Protein AF-A0AAE4WIE5-F1 (afdb_monomer_lite)

Structure (mmCIF, N/CA/C/O backbone):
data_AF-A0AAE4WIE5-F1
#
_entry.id   AF-A0AAE4WIE5-F1
#
loop_
_atom_site.group_PDB
_atom_site.id
_atom_site.type_symbol
_atom_site.label_atom_id
_atom_site.label_alt_id
_atom_site.label_comp_id
_atom_site.label_asym_id
_atom_site.label_entity_id
_atom_site.label_seq_id
_atom_site.pdbx_PDB_ins_code
_atom_site.Cartn_x
_atom_site.Cartn_y
_atom_site.Cartn_z
_atom_site.occupancy
_atom_site.B_iso_or_equiv
_atom_site.auth_seq_id
_atom_site.auth_comp_id
_atom_site.auth_asym_id
_atom_site.auth_atom_id
_atom_site.pdbx_PDB_model_num
ATOM 1 N N . MET A 1 1 ? 14.371 -10.642 28.370 1.00 37.38 1 MET A N 1
ATOM 2 C CA . MET A 1 1 ? 14.452 -9.194 28.076 1.00 37.38 1 MET A CA 1
ATOM 3 C C . MET A 1 1 ? 13.227 -8.800 27.262 1.00 37.38 1 MET A C 1
ATOM 5 O O . MET A 1 1 ? 13.178 -9.132 26.086 1.00 37.38 1 MET A O 1
ATOM 9 N N . ASN A 1 2 ? 12.231 -8.144 27.866 1.00 43.38 2 ASN A N 1
ATOM 10 C CA . ASN A 1 2 ? 11.133 -7.542 27.103 1.00 43.38 2 ASN A CA 1
ATOM 11 C C . ASN A 1 2 ? 11.648 -6.234 26.504 1.00 43.38 2 ASN A C 1
ATOM 13 O O . ASN A 1 2 ? 11.723 -5.220 27.193 1.00 43.38 2 ASN A O 1
ATOM 17 N N . LYS A 1 3 ? 12.076 -6.279 25.241 1.00 53.81 3 LYS A N 1
ATOM 18 C CA . LYS A 1 3 ? 12.422 -5.073 24.489 1.00 53.81 3 LYS A CA 1
ATOM 19 C C . LYS A 1 3 ? 11.105 -4.333 24.246 1.00 53.81 3 LYS A C 1
ATOM 21 O O . LYS A 1 3 ? 10.277 -4.803 23.473 1.00 53.81 3 LYS A O 1
ATOM 26 N N . VAL A 1 4 ? 10.870 -3.247 24.981 1.00 63.38 4 VAL A N 1
ATOM 27 C CA . VAL A 1 4 ? 9.733 -2.358 24.718 1.00 63.38 4 VAL A CA 1
ATOM 28 C C . VAL A 1 4 ? 9.937 -1.820 23.305 1.00 63.38 4 VAL A C 1
ATOM 30 O O . VAL A 1 4 ? 10.950 -1.182 23.027 1.00 63.38 4 VAL A O 1
ATOM 33 N N . LEU A 1 5 ? 9.037 -2.181 22.392 1.00 64.38 5 LEU A N 1
ATOM 34 C CA . LEU A 1 5 ? 9.069 -1.703 21.017 1.00 64.38 5 LEU A CA 1
ATOM 35 C C . LEU A 1 5 ? 8.650 -0.231 21.028 1.00 64.38 5 LEU A C 1
ATOM 37 O O . LEU A 1 5 ? 7.506 0.083 21.353 1.00 64.38 5 LEU A O 1
ATOM 41 N N . ASN A 1 6 ? 9.574 0.664 20.699 1.00 72.44 6 ASN A N 1
ATOM 42 C CA . ASN A 1 6 ? 9.256 2.071 20.499 1.00 72.44 6 ASN A CA 1
ATOM 43 C C . ASN A 1 6 ? 8.552 2.227 19.148 1.00 72.44 6 ASN A C 1
ATOM 45 O O . ASN A 1 6 ? 9.110 1.863 18.115 1.00 72.44 6 ASN A O 1
ATOM 49 N N . GLU A 1 7 ? 7.340 2.781 19.145 1.00 67.50 7 GLU A N 1
ATOM 50 C CA . GLU A 1 7 ? 6.558 2.972 17.914 1.00 67.50 7 GLU A CA 1
ATOM 51 C C . GLU A 1 7 ? 7.288 3.804 16.838 1.00 67.50 7 GLU A C 1
ATOM 53 O O . GLU A 1 7 ? 7.234 3.400 15.677 1.00 67.50 7 GLU A O 1
ATOM 58 N N . PRO A 1 8 ? 8.024 4.894 17.163 1.00 63.50 8 PRO A N 1
ATOM 59 C CA . PRO A 1 8 ? 8.781 5.650 16.157 1.00 63.50 8 PRO A CA 1
ATOM 60 C C . PRO A 1 8 ? 9.865 4.829 15.448 1.00 63.50 8 PRO A C 1
ATOM 62 O O . PRO A 1 8 ? 10.185 5.100 14.293 1.00 63.50 8 PRO A O 1
ATOM 65 N N . ASP A 1 9 ? 10.392 3.801 16.116 1.00 70.62 9 ASP A N 1
ATOM 66 C CA . ASP A 1 9 ? 11.444 2.930 15.584 1.00 70.62 9 ASP A CA 1
ATOM 67 C C . ASP A 1 9 ? 10.866 1.789 14.724 1.00 70.62 9 ASP A C 1
ATOM 69 O O . ASP A 1 9 ? 11.609 1.016 14.114 1.00 70.62 9 ASP A O 1
ATOM 73 N N . PHE A 1 10 ? 9.534 1.672 14.653 1.00 76.00 10 PHE A N 1
ATOM 74 C CA . PHE A 1 10 ? 8.834 0.675 13.853 1.00 76.00 10 PHE A CA 1
ATOM 75 C C . PHE A 1 10 ? 7.689 1.327 13.054 1.00 76.00 10 PHE A C 1
ATOM 77 O O . PHE A 1 10 ? 6.528 1.290 13.475 1.00 76.00 10 PHE A O 1
ATOM 84 N N . PRO A 1 11 ? 7.993 1.879 11.859 1.00 70.69 11 PRO A N 1
ATOM 85 C CA . PRO A 1 11 ? 7.050 2.649 11.044 1.00 70.69 11 PRO A CA 1
ATOM 86 C C . PRO A 1 11 ? 5.668 2.013 10.799 1.00 70.69 11 PRO A C 1
ATOM 88 O O . PRO A 1 11 ? 4.681 2.747 10.774 1.00 70.69 11 PRO A O 1
ATOM 91 N N . PRO A 1 12 ? 5.530 0.680 10.632 1.00 72.88 12 PRO A N 1
ATOM 92 C CA . PRO A 1 12 ? 4.207 0.075 10.492 1.00 72.88 12 PRO A CA 1
ATOM 93 C C . PRO A 1 12 ? 3.324 0.306 11.728 1.00 72.88 12 PRO A C 1
ATOM 95 O O . PRO A 1 12 ? 2.137 0.592 11.591 1.00 72.88 12 PRO A O 1
ATOM 98 N N . LEU A 1 13 ? 3.893 0.230 12.937 1.00 80.06 13 LEU A N 1
ATOM 99 C CA . LEU A 1 13 ? 3.146 0.447 14.177 1.00 80.06 13 LEU A CA 1
ATOM 100 C C . LEU A 1 13 ? 2.828 1.923 14.397 1.00 80.06 13 LEU A C 1
ATOM 102 O O . LEU A 1 13 ? 1.722 2.215 14.839 1.00 80.06 13 LEU A O 1
ATOM 106 N N . SER A 1 14 ? 3.725 2.848 14.041 1.00 81.50 14 SER A N 1
ATOM 107 C CA . SER A 1 14 ? 3.416 4.281 14.129 1.00 81.50 14 SER A CA 1
ATOM 108 C C . SER A 1 14 ? 2.275 4.675 13.186 1.00 81.50 14 SER A C 1
ATOM 110 O O . SER A 1 14 ? 1.378 5.411 13.587 1.00 81.50 14 SER A O 1
ATOM 112 N N . VAL A 1 15 ? 2.253 4.146 11.956 1.00 82.00 15 VAL A N 1
ATOM 113 C CA . VAL A 1 15 ? 1.158 4.407 11.004 1.00 82.00 15 VAL A CA 1
ATOM 114 C C . VAL A 1 15 ? -0.153 3.792 11.488 1.00 82.00 15 VAL A C 1
ATOM 116 O O . VAL A 1 15 ? -1.183 4.458 11.446 1.00 82.00 15 VAL A O 1
ATOM 119 N N . LEU A 1 16 ? -0.127 2.556 11.998 1.00 85.31 16 LEU A N 1
ATOM 120 C CA . LEU A 1 16 ? -1.310 1.940 12.605 1.00 85.31 16 LEU A CA 1
ATOM 121 C C . LEU A 1 16 ? -1.820 2.757 13.793 1.00 85.31 16 LEU A C 1
ATOM 123 O O . LEU A 1 16 ? -3.022 2.975 13.918 1.00 85.31 16 LEU A O 1
ATOM 127 N N . HIS A 1 17 ? -0.923 3.238 14.649 1.00 88.00 17 HIS A N 1
ATOM 128 C CA . HIS A 1 17 ? -1.282 4.079 15.780 1.00 88.00 17 HIS A CA 1
ATOM 129 C C . HIS A 1 17 ? -2.015 5.344 15.319 1.00 88.00 17 HIS A C 1
ATOM 131 O O . HIS A 1 17 ? -3.096 5.648 15.827 1.00 88.00 17 HIS A O 1
ATOM 137 N N . TRP A 1 18 ? -1.464 6.047 14.328 1.00 86.75 18 TRP A N 1
ATOM 138 C CA . TRP A 1 18 ? -2.082 7.244 13.758 1.00 86.75 18 TRP A CA 1
ATOM 139 C C . TRP A 1 18 ? -3.438 6.941 13.125 1.00 86.75 18 TRP A C 1
ATOM 141 O O . TRP A 1 18 ? -4.406 7.634 13.428 1.00 86.75 18 TRP A O 1
ATOM 151 N N . ALA A 1 19 ? -3.545 5.860 12.348 1.00 88.25 19 ALA A N 1
ATOM 152 C CA . ALA A 1 19 ? -4.809 5.426 11.760 1.00 88.25 19 ALA A CA 1
ATOM 153 C C . ALA A 1 19 ? -5.877 5.188 12.838 1.00 88.25 19 ALA A C 1
ATOM 155 O O . ALA A 1 19 ? -7.000 5.680 12.746 1.00 88.25 19 ALA A O 1
ATOM 156 N N . LEU A 1 20 ? -5.525 4.476 13.912 1.00 91.25 20 LEU A N 1
ATOM 157 C CA . LEU A 1 20 ? -6.445 4.190 15.013 1.00 91.25 20 LEU A CA 1
ATOM 158 C C . LEU A 1 20 ? -6.857 5.457 15.777 1.00 91.25 20 LEU A C 1
ATOM 160 O O . LEU A 1 20 ? -7.978 5.515 16.295 1.00 91.25 20 LEU A O 1
ATOM 164 N N . GLN A 1 21 ? -5.978 6.454 15.884 1.00 91.88 21 GLN A N 1
ATOM 165 C CA . GLN A 1 21 ? -6.310 7.745 16.485 1.00 91.88 21 GLN A CA 1
ATOM 166 C C . GLN A 1 21 ? -7.239 8.567 15.590 1.00 91.88 21 GLN A C 1
ATOM 168 O O . GLN A 1 21 ? -8.258 9.059 16.077 1.00 91.88 21 GLN A O 1
ATOM 173 N N . ASP A 1 22 ? -6.920 8.684 14.302 1.00 90.19 22 ASP A N 1
ATOM 174 C CA . ASP A 1 22 ? -7.666 9.504 13.346 1.00 90.19 22 ASP A CA 1
ATOM 175 C C . ASP A 1 22 ? -9.075 8.942 13.097 1.00 90.19 22 ASP A C 1
ATOM 177 O O . ASP A 1 22 ? -10.082 9.647 13.192 1.00 90.19 22 ASP A O 1
ATOM 181 N N . LEU A 1 23 ? -9.182 7.612 12.994 1.00 90.88 23 LEU A N 1
ATOM 182 C CA . LEU A 1 23 ? -10.457 6.883 12.972 1.00 90.88 23 LEU A CA 1
ATOM 183 C C . LEU A 1 23 ? -11.205 6.913 14.320 1.00 90.88 23 LEU A C 1
ATOM 185 O O . LEU A 1 23 ? -12.297 6.343 14.448 1.00 90.88 23 LEU A O 1
ATOM 189 N N . ARG A 1 24 ? -10.633 7.557 15.347 1.00 93.06 24 ARG A N 1
ATOM 190 C CA . ARG A 1 24 ? -11.157 7.659 16.718 1.00 93.06 24 ARG A CA 1
ATOM 191 C C . ARG A 1 24 ? -11.465 6.297 17.338 1.00 93.06 24 ARG A C 1
ATOM 193 O O . ARG A 1 24 ? -12.403 6.172 18.130 1.00 93.06 24 ARG A O 1
ATOM 200 N N . ILE A 1 25 ? -10.699 5.267 16.990 1.00 94.06 25 ILE A N 1
ATOM 201 C CA . ILE A 1 25 ? -10.771 3.927 17.592 1.00 94.06 25 ILE A CA 1
ATOM 202 C C . ILE A 1 25 ? -10.086 3.953 18.959 1.00 94.06 25 ILE A C 1
ATOM 204 O O . ILE A 1 25 ? -10.638 3.459 19.950 1.00 94.06 25 ILE A O 1
ATOM 208 N N . ILE A 1 26 ? -8.931 4.611 19.034 1.00 94.75 26 ILE A N 1
ATOM 209 C CA . ILE A 1 26 ? -8.226 4.889 20.285 1.00 94.75 26 ILE A CA 1
ATOM 210 C C . ILE A 1 26 ? -8.217 6.388 20.585 1.00 94.75 26 ILE A C 1
ATOM 212 O O . ILE A 1 26 ? -8.444 7.229 19.720 1.00 94.75 26 ILE A O 1
ATOM 216 N N . ARG A 1 27 ? -7.946 6.725 21.843 1.00 94.56 27 ARG A N 1
ATOM 217 C CA . ARG A 1 27 ? -7.606 8.075 22.296 1.00 94.56 27 ARG A CA 1
ATOM 218 C C . ARG A 1 27 ? -6.439 8.011 23.265 1.00 94.56 27 ARG A C 1
ATOM 220 O O . ARG A 1 27 ? -6.274 7.011 23.966 1.00 94.56 27 ARG A O 1
ATOM 227 N N . HIS A 1 28 ? -5.686 9.096 23.374 1.00 94.19 28 HIS A N 1
ATOM 228 C CA . HIS A 1 28 ? -4.683 9.230 24.425 1.00 94.19 28 HIS A CA 1
ATOM 229 C C . HIS A 1 28 ? -5.300 9.751 25.714 1.00 94.19 28 HIS A C 1
ATOM 231 O O . HIS A 1 28 ? -6.055 10.720 25.721 1.00 94.19 28 HIS A O 1
ATOM 237 N N . TYR A 1 29 ? -4.962 9.104 26.822 1.00 92.75 29 TYR A N 1
ATOM 238 C CA . TYR A 1 29 ? -5.279 9.589 28.156 1.00 92.75 29 TYR A CA 1
ATOM 239 C C . TYR A 1 29 ? -4.143 9.229 29.108 1.00 92.75 29 TYR A C 1
ATOM 241 O O . TYR A 1 29 ? -3.854 8.050 29.310 1.00 92.75 29 TYR A O 1
ATOM 249 N N . LYS A 1 30 ? -3.494 10.249 29.686 1.00 90.50 30 LYS A N 1
ATOM 250 C CA . LYS A 1 30 ? -2.380 10.101 30.642 1.00 90.50 30 LYS A CA 1
ATOM 251 C C . LYS A 1 30 ? -1.285 9.133 30.151 1.00 90.50 30 LYS A C 1
ATOM 253 O O . LYS A 1 30 ? -0.915 8.199 30.856 1.00 90.50 30 LYS A O 1
ATOM 258 N N . GLY A 1 31 ? -0.816 9.330 28.915 1.00 85.44 31 GLY A N 1
ATOM 259 C CA . GLY A 1 31 ? 0.247 8.514 28.311 1.00 85.44 31 GLY A CA 1
ATOM 260 C C . GLY A 1 31 ? -0.172 7.093 27.915 1.00 85.44 31 GLY A C 1
ATOM 261 O O . GLY A 1 31 ? 0.687 6.260 27.651 1.00 85.44 31 GLY A O 1
ATOM 262 N N . ARG A 1 32 ? -1.477 6.790 27.893 1.00 87.06 32 ARG A N 1
ATOM 263 C CA . ARG A 1 32 ? -2.009 5.480 27.491 1.00 87.06 32 ARG A CA 1
ATOM 264 C C . ARG A 1 32 ? -2.946 5.612 26.297 1.00 87.06 32 ARG A C 1
ATOM 266 O O . ARG A 1 32 ? -3.781 6.518 26.267 1.00 87.06 32 ARG A O 1
ATOM 273 N N . ALA A 1 33 ? -2.854 4.670 25.363 1.00 91.12 33 ALA A N 1
ATOM 274 C CA . ALA A 1 33 ? -3.863 4.465 24.331 1.00 91.12 33 ALA A CA 1
ATOM 275 C C . ALA A 1 33 ? -5.052 3.698 24.930 1.00 91.12 33 ALA A C 1
ATOM 277 O O . ALA A 1 33 ? -4.908 2.569 25.395 1.00 91.12 33 ALA A O 1
ATOM 278 N N . LEU A 1 34 ? -6.227 4.325 24.953 1.00 94.19 34 LEU A N 1
ATOM 279 C CA . LEU A 1 34 ? -7.467 3.734 25.456 1.00 94.19 34 LEU A CA 1
ATOM 280 C C . LEU A 1 34 ? -8.497 3.634 24.336 1.00 94.19 34 LEU A C 1
ATOM 282 O O . LEU A 1 34 ? -8.657 4.573 23.558 1.00 94.19 34 LEU A O 1
ATOM 286 N N . LEU A 1 35 ? -9.261 2.541 24.308 1.00 94.56 35 LEU A N 1
ATOM 287 C CA . LEU A 1 35 ? -10.372 2.389 23.370 1.00 94.56 35 LEU A CA 1
ATOM 288 C C . LEU A 1 35 ? -11.467 3.435 23.627 1.00 94.56 35 LEU A C 1
ATOM 290 O O . LEU A 1 35 ? -11.902 3.668 24.765 1.00 94.56 35 LEU A O 1
ATOM 294 N N . THR A 1 36 ? -11.966 4.033 22.552 1.00 95.81 36 THR A N 1
ATOM 295 C CA . THR A 1 36 ? -13.173 4.868 22.579 1.00 95.81 36 THR A CA 1
ATOM 296 C C . THR A 1 36 ? -14.435 3.995 22.598 1.00 95.81 36 THR A C 1
ATOM 298 O O . THR A 1 36 ? -14.366 2.765 22.592 1.00 95.81 36 THR A O 1
ATOM 301 N N . LYS A 1 37 ? -15.626 4.614 22.617 1.00 94.62 37 LYS A N 1
ATOM 302 C CA . LYS A 1 37 ? -16.888 3.874 22.434 1.00 94.62 37 LYS A CA 1
ATOM 303 C C . LYS A 1 37 ? -16.926 3.169 21.069 1.00 94.62 37 LYS A C 1
ATOM 305 O O . LYS A 1 37 ? -17.307 2.008 21.019 1.00 94.62 37 LYS A O 1
ATOM 310 N N . ARG A 1 38 ? -16.467 3.849 20.009 1.00 92.75 38 ARG A N 1
ATOM 311 C CA . ARG A 1 38 ? -16.324 3.287 18.657 1.00 92.75 38 ARG A CA 1
ATOM 312 C C . ARG A 1 38 ? -15.292 2.161 18.622 1.00 92.75 38 ARG A C 1
ATOM 314 O O . ARG A 1 38 ? -15.550 1.113 18.050 1.00 92.75 38 ARG A O 1
ATOM 321 N N . GLY A 1 39 ? -14.147 2.338 19.283 1.00 92.12 39 GLY A N 1
ATOM 322 C CA . GLY A 1 39 ? -13.146 1.275 19.349 1.00 92.12 39 GLY A CA 1
ATOM 323 C C . GLY A 1 39 ? -13.661 0.022 20.053 1.00 92.12 39 GLY A C 1
ATOM 324 O O . GLY A 1 39 ? -13.408 -1.084 19.593 1.00 92.12 39 GLY A O 1
ATOM 325 N N . ARG A 1 40 ? -14.461 0.183 21.115 1.00 93.75 40 ARG A N 1
ATOM 326 C CA . ARG A 1 40 ? -15.118 -0.949 21.784 1.00 93.75 40 ARG A CA 1
ATOM 327 C C . ARG A 1 40 ? -16.143 -1.669 20.908 1.00 93.75 40 ARG A C 1
ATOM 329 O O . ARG A 1 40 ? -16.274 -2.872 21.065 1.00 93.75 40 ARG A O 1
ATOM 336 N N . SER A 1 41 ? -16.858 -0.975 20.019 1.00 91.00 41 SER A N 1
ATOM 337 C CA . SER A 1 41 ? -17.854 -1.622 19.150 1.00 91.00 41 SER A CA 1
ATOM 338 C C . SER A 1 41 ? -17.239 -2.415 17.995 1.00 91.00 41 SER A C 1
ATOM 340 O O . SER A 1 41 ? -17.895 -3.302 17.471 1.00 91.00 41 SER A O 1
ATOM 342 N N . ILE A 1 42 ? -16.006 -2.091 17.594 1.00 89.75 42 ILE A N 1
ATOM 343 C CA . ILE A 1 42 ? -15.274 -2.793 16.524 1.00 89.75 42 ILE A CA 1
ATOM 344 C C . ILE A 1 42 ? -14.372 -3.899 17.099 1.00 89.75 42 ILE A C 1
ATOM 346 O O . ILE A 1 42 ? -13.959 -4.811 16.386 1.00 89.75 42 ILE A O 1
ATOM 350 N N . LEU A 1 43 ? -14.069 -3.850 18.400 1.00 85.69 43 LEU A N 1
ATOM 351 C CA . LEU A 1 43 ? -13.250 -4.857 19.066 1.00 85.69 43 LEU A CA 1
ATOM 352 C C . LEU A 1 43 ? -13.858 -6.259 18.887 1.00 85.69 43 LEU A C 1
ATOM 354 O O . LEU A 1 43 ? -15.016 -6.488 19.221 1.00 85.69 43 LEU A O 1
ATOM 358 N N . GLY A 1 44 ? -13.062 -7.194 18.368 1.00 83.88 44 GLY A N 1
ATOM 359 C CA . GLY A 1 44 ? -13.500 -8.558 18.053 1.00 83.88 44 GLY A CA 1
ATOM 360 C C . GLY A 1 44 ? -14.104 -8.726 16.654 1.00 83.88 44 GLY A C 1
ATOM 361 O O . GLY A 1 44 ? -14.153 -9.852 16.165 1.00 83.88 44 GLY A O 1
ATOM 362 N N . ASN A 1 45 ? -14.475 -7.641 15.962 1.00 89.50 45 ASN A N 1
ATOM 363 C CA . ASN A 1 45 ? -14.808 -7.680 14.539 1.00 89.50 45 ASN A CA 1
ATOM 364 C C . ASN A 1 45 ? -13.579 -7.310 13.695 1.00 89.50 45 ASN A C 1
ATOM 366 O O . ASN A 1 45 ? -13.377 -6.163 13.290 1.00 89.50 45 ASN A O 1
ATOM 370 N N . HIS A 1 46 ? -12.729 -8.306 13.446 1.00 85.75 46 HIS A N 1
ATOM 371 C CA . HIS A 1 46 ? -11.481 -8.106 12.708 1.00 85.75 46 HIS A CA 1
ATOM 372 C C . HIS A 1 46 ? -11.705 -7.683 11.250 1.00 85.75 46 HIS A C 1
ATOM 374 O O . HIS A 1 46 ? -10.889 -6.934 10.723 1.00 85.75 46 HIS A O 1
ATOM 380 N N . GLY A 1 47 ? -12.806 -8.111 10.619 1.00 85.75 47 GLY A N 1
ATOM 381 C CA . GLY A 1 47 ? -13.134 -7.737 9.240 1.00 85.75 47 GLY A CA 1
ATOM 382 C C . GLY A 1 47 ? -13.422 -6.243 9.106 1.00 85.75 47 GLY A C 1
ATOM 383 O O . GLY A 1 47 ? -12.791 -5.568 8.294 1.00 85.75 47 GLY A O 1
ATOM 384 N N . ASP A 1 48 ? -14.294 -5.710 9.965 1.00 86.81 48 ASP A N 1
ATOM 385 C CA . ASP A 1 48 ? -14.626 -4.279 9.980 1.00 86.81 48 ASP A CA 1
ATOM 386 C C . ASP A 1 48 ? -13.399 -3.420 10.303 1.00 86.81 48 ASP A C 1
ATOM 388 O O . ASP A 1 48 ? -13.184 -2.373 9.689 1.00 86.81 48 ASP A O 1
ATOM 392 N N . LEU A 1 49 ? -12.567 -3.868 11.251 1.00 88.25 49 LEU A N 1
ATOM 393 C CA . LEU A 1 49 ? -11.324 -3.173 11.577 1.00 88.25 49 LEU A CA 1
ATOM 394 C C . LEU A 1 49 ? -10.380 -3.133 10.372 1.00 88.25 49 LEU A C 1
ATOM 396 O O . LEU A 1 49 ? -9.823 -2.080 10.068 1.00 88.25 49 LEU A O 1
ATOM 400 N N . GLN A 1 50 ? -10.204 -4.261 9.683 1.00 87.19 50 GLN A N 1
ATOM 401 C CA . GLN A 1 50 ? -9.311 -4.349 8.534 1.00 87.19 50 GLN A CA 1
ATOM 402 C C . GLN A 1 50 ? -9.811 -3.483 7.370 1.00 87.19 50 GLN A C 1
ATOM 404 O O . GLN A 1 50 ? -9.003 -2.801 6.745 1.00 87.19 50 GLN A O 1
ATOM 409 N N . ALA A 1 51 ? -11.125 -3.443 7.124 1.00 87.88 51 ALA A N 1
ATOM 410 C CA . ALA A 1 51 ? -11.733 -2.574 6.116 1.00 87.88 51 ALA A CA 1
ATOM 411 C C . ALA A 1 51 ? -11.495 -1.085 6.417 1.00 87.88 51 ALA A C 1
ATOM 413 O O . ALA A 1 51 ? -11.018 -0.357 5.549 1.00 87.88 51 ALA A O 1
ATOM 414 N N . LEU A 1 52 ? -11.740 -0.651 7.660 1.00 89.25 52 LEU A N 1
ATOM 415 C CA . LEU A 1 52 ? -11.504 0.734 8.085 1.00 89.25 52 LEU A CA 1
ATOM 416 C C . LEU A 1 52 ? -10.033 1.142 7.964 1.00 89.25 52 LEU A C 1
ATOM 418 O O . LEU A 1 52 ? -9.729 2.249 7.523 1.00 89.25 52 LEU A O 1
ATOM 422 N N . LEU A 1 53 ? -9.117 0.254 8.357 1.00 88.44 53 LEU A N 1
ATOM 423 C CA . LEU A 1 53 ? -7.684 0.506 8.229 1.00 88.44 53 LEU A CA 1
ATOM 424 C C . LEU A 1 53 ? -7.267 0.588 6.761 1.00 88.44 53 LEU A C 1
ATOM 426 O O . LEU A 1 53 ? -6.520 1.492 6.406 1.00 88.44 53 LEU A O 1
ATOM 430 N N . ALA A 1 54 ? -7.759 -0.304 5.900 1.00 89.00 54 ALA A N 1
ATOM 431 C CA . ALA A 1 54 ? -7.429 -0.270 4.481 1.00 89.00 54 ALA A CA 1
ATOM 432 C C . ALA A 1 54 ? -7.944 0.995 3.790 1.00 89.00 54 ALA A C 1
ATOM 434 O O . ALA A 1 54 ? -7.200 1.614 3.033 1.00 89.00 54 ALA A O 1
ATOM 435 N N . GLU A 1 55 ? -9.179 1.405 4.082 1.00 87.19 55 GLU A N 1
ATOM 436 C CA . GLU A 1 55 ? -9.744 2.653 3.569 1.00 87.19 55 GLU A CA 1
ATOM 437 C C . GLU A 1 55 ? -8.888 3.849 3.995 1.00 87.19 55 GLU A C 1
ATOM 439 O O . GLU A 1 55 ? -8.453 4.626 3.148 1.00 87.19 55 GLU A O 1
ATOM 444 N N . TRP A 1 56 ? -8.550 3.945 5.284 1.00 87.56 56 TRP A N 1
ATOM 445 C CA . TRP A 1 56 ? -7.701 5.022 5.786 1.00 87.56 56 TRP A CA 1
ATOM 446 C C . TRP A 1 56 ? -6.308 5.007 5.147 1.00 87.56 56 TRP A C 1
ATOM 448 O O . TRP A 1 56 ? -5.834 6.030 4.664 1.00 87.56 56 TRP A O 1
ATOM 458 N N . MET A 1 57 ? -5.657 3.846 5.079 1.00 85.19 57 MET A N 1
ATOM 459 C CA . MET A 1 57 ? -4.297 3.721 4.549 1.00 85.19 57 MET A CA 1
ATOM 460 C C . MET A 1 57 ? -4.204 3.993 3.043 1.00 85.19 57 MET A C 1
ATOM 462 O O . MET A 1 57 ? -3.140 4.396 2.581 1.00 85.19 57 MET A O 1
ATOM 466 N N . LEU A 1 58 ? -5.278 3.771 2.281 1.00 84.75 58 LEU A N 1
ATOM 467 C CA . LEU A 1 58 ? -5.322 4.031 0.837 1.00 84.75 58 LEU A CA 1
ATOM 468 C C . LEU A 1 58 ? -5.884 5.422 0.496 1.00 84.75 58 LEU A C 1
ATOM 470 O O . LEU A 1 58 ? -5.619 5.928 -0.592 1.00 84.75 58 LEU A O 1
ATOM 474 N N . ALA A 1 59 ? -6.637 6.053 1.401 1.00 76.50 59 ALA A N 1
ATOM 475 C CA . ALA A 1 59 ? -7.200 7.389 1.199 1.00 76.50 59 ALA A CA 1
ATOM 476 C C . ALA A 1 59 ? -6.320 8.507 1.786 1.00 76.50 59 ALA A C 1
ATOM 478 O O . ALA A 1 59 ? -6.081 9.520 1.126 1.00 76.50 59 ALA A O 1
ATOM 479 N N . ALA A 1 60 ? -5.821 8.326 3.011 1.00 58.03 60 ALA A N 1
ATOM 480 C CA . ALA A 1 60 ? -5.196 9.388 3.801 1.00 58.03 60 ALA A CA 1
ATOM 481 C C . ALA A 1 60 ? -3.829 9.871 3.270 1.00 58.03 60 ALA A C 1
ATOM 483 O O . ALA A 1 60 ? -3.623 11.083 3.211 1.00 58.03 60 ALA A O 1
ATOM 484 N N . PRO A 1 61 ? -2.893 9.004 2.817 1.00 55.84 61 PRO A N 1
ATOM 485 C CA . PRO A 1 61 ? -1.552 9.458 2.421 1.00 55.84 61 PRO A CA 1
ATOM 486 C C . PRO A 1 61 ? -1.521 10.380 1.196 1.00 55.84 61 PRO A C 1
ATOM 488 O O . PRO A 1 61 ? -0.517 11.059 0.961 1.00 55.84 61 PRO A O 1
ATOM 491 N N . LEU A 1 62 ? -2.596 10.391 0.404 1.00 58.44 62 LEU A N 1
ATOM 492 C CA . LEU A 1 62 ? -2.648 11.097 -0.868 1.00 58.44 62 LEU A CA 1
ATOM 493 C C . LEU A 1 62 ? -3.363 12.450 -0.796 1.00 58.44 62 LEU A C 1
ATOM 495 O O . LEU A 1 62 ? -2.928 13.405 -1.442 1.00 58.44 62 LEU A O 1
ATOM 499 N N . GLN A 1 63 ? -4.433 12.540 -0.002 1.00 54.00 63 GLN A N 1
ATOM 500 C CA . GLN A 1 63 ? -5.303 13.721 0.051 1.00 54.00 63 GLN A CA 1
ATOM 501 C C . GLN A 1 63 ? -4.594 14.963 0.606 1.00 54.00 63 GLN A C 1
ATOM 503 O O . GLN A 1 63 ? -4.927 16.077 0.219 1.00 54.00 63 GLN A O 1
ATOM 508 N N . GLU A 1 64 ? -3.579 14.790 1.455 1.00 55.72 64 GLU A N 1
ATOM 509 C CA . GLU A 1 64 ? -2.826 15.917 2.025 1.00 55.72 64 GLU A CA 1
ATOM 510 C C . GLU A 1 64 ? -1.642 16.377 1.157 1.00 55.72 64 GLU A C 1
ATOM 512 O O . GLU A 1 64 ? -1.071 17.439 1.403 1.00 55.72 64 GLU A O 1
ATOM 517 N N . ARG A 1 65 ? -1.223 15.577 0.164 1.00 63.94 65 ARG A N 1
ATOM 518 C CA . ARG A 1 65 ? 0.071 15.768 -0.525 1.00 63.94 65 ARG A CA 1
ATOM 519 C C . ARG A 1 65 ? -0.049 16.118 -2.003 1.00 63.94 65 ARG A C 1
ATOM 521 O O . ARG A 1 65 ? 0.922 16.617 -2.572 1.00 63.94 65 ARG A O 1
ATOM 528 N N . LEU A 1 66 ? -1.194 15.850 -2.626 1.00 69.06 66 LEU A N 1
ATOM 529 C CA . LEU A 1 66 ? -1.455 16.165 -4.030 1.00 69.06 66 LEU A CA 1
ATOM 530 C C . LEU A 1 66 ? -2.525 17.251 -4.154 1.00 69.06 66 LEU A C 1
ATOM 532 O O . LEU A 1 66 ? -3.463 17.298 -3.365 1.00 69.06 66 LEU A O 1
ATOM 536 N N . SER A 1 67 ? -2.410 18.096 -5.183 1.00 76.00 67 SER A N 1
ATOM 537 C CA . SER A 1 67 ? -3.552 18.901 -5.623 1.00 76.00 67 SER A CA 1
ATOM 538 C C . SER A 1 67 ? -4.636 17.990 -6.207 1.00 76.00 67 SER A C 1
ATOM 540 O O . SER A 1 67 ? -4.351 16.858 -6.612 1.00 76.00 67 SER A O 1
ATOM 542 N N . SER A 1 68 ? -5.872 18.482 -6.294 1.00 75.69 68 SER A N 1
ATOM 543 C CA . SER A 1 68 ? -6.991 17.734 -6.879 1.00 75.69 68 SER A CA 1
ATOM 544 C C . SER A 1 68 ? -6.691 17.249 -8.302 1.00 75.69 68 SER A C 1
ATOM 546 O O . SER A 1 68 ? -7.037 16.125 -8.658 1.00 75.69 68 SER A O 1
ATOM 548 N N . GLU A 1 69 ? -5.992 18.056 -9.101 1.00 75.94 69 GLU A N 1
ATOM 549 C CA . GLU A 1 69 ? -5.589 17.721 -10.470 1.00 75.94 69 GLU A CA 1
ATOM 550 C C . GLU A 1 69 ? -4.545 16.600 -10.488 1.00 75.94 69 GLU A C 1
ATOM 552 O O . GLU A 1 69 ? -4.659 15.654 -11.266 1.00 75.94 69 GLU A O 1
ATOM 557 N N . ALA A 1 70 ? -3.543 16.666 -9.606 1.00 75.56 70 ALA A N 1
ATOM 558 C CA . ALA A 1 70 ? -2.522 15.627 -9.501 1.00 75.56 70 ALA A CA 1
ATOM 559 C C . ALA A 1 70 ? -3.102 14.308 -8.966 1.00 75.56 70 ALA A C 1
ATOM 561 O O . ALA A 1 70 ? -2.720 13.237 -9.437 1.00 75.56 70 ALA A O 1
ATOM 562 N N . ALA A 1 71 ? -4.045 14.369 -8.023 1.00 76.44 71 ALA A N 1
ATOM 563 C CA . ALA A 1 71 ? -4.763 13.193 -7.542 1.00 76.44 71 ALA A CA 1
ATOM 564 C C . ALA A 1 71 ? -5.598 12.552 -8.662 1.00 76.44 71 ALA A C 1
ATOM 566 O O . ALA A 1 71 ? -5.510 11.345 -8.865 1.00 76.44 71 ALA A O 1
ATOM 567 N N . ALA A 1 72 ? -6.338 13.349 -9.439 1.00 75.12 72 ALA A N 1
ATOM 568 C CA . ALA A 1 72 ? -7.110 12.844 -10.575 1.00 75.12 72 ALA A CA 1
ATOM 569 C C . ALA A 1 72 ? -6.226 12.198 -11.655 1.00 75.12 72 ALA A C 1
ATOM 571 O O . ALA A 1 72 ? -6.626 11.212 -12.268 1.00 75.12 72 ALA A O 1
ATOM 572 N N . LEU A 1 73 ? -5.021 12.731 -11.875 1.00 75.31 73 LEU A N 1
ATOM 573 C CA . LEU A 1 73 ? -4.104 12.232 -12.899 1.00 75.31 73 LEU A CA 1
ATOM 574 C C . LEU A 1 73 ? -3.343 10.967 -12.474 1.00 75.31 73 LEU A C 1
ATOM 576 O O . LEU A 1 73 ? -3.070 10.105 -13.308 1.00 75.31 73 LEU A O 1
ATOM 580 N N . PHE A 1 74 ? -2.964 10.865 -11.199 1.00 77.62 74 PHE A N 1
ATOM 581 C CA . PHE A 1 74 ? -2.025 9.844 -10.725 1.00 77.62 74 PHE A CA 1
ATOM 582 C C . PHE A 1 74 ? -2.611 8.864 -9.710 1.00 77.62 74 PHE A C 1
ATOM 584 O O . PHE A 1 74 ? -1.888 7.978 -9.264 1.00 77.62 74 PHE A O 1
ATOM 591 N N . TRP A 1 75 ? -3.879 8.995 -9.317 1.00 82.56 75 TRP A N 1
ATOM 592 C CA . TRP A 1 75 ? -4.485 8.148 -8.287 1.00 82.56 75 TRP A CA 1
ATOM 593 C C . TRP A 1 75 ? -5.806 7.514 -8.710 1.00 82.56 75 TRP A C 1
ATOM 595 O O . TRP A 1 75 ? -6.843 7.655 -8.060 1.00 82.56 75 TRP A O 1
ATOM 605 N N . ASP A 1 76 ? -5.746 6.736 -9.787 1.00 86.69 76 ASP A N 1
ATOM 606 C CA . ASP A 1 76 ? -6.811 5.795 -10.120 1.00 86.69 76 ASP A CA 1
ATOM 607 C C . ASP A 1 76 ? -6.611 4.476 -9.356 1.00 86.69 76 ASP A C 1
ATOM 609 O O . ASP A 1 76 ? -6.022 3.509 -9.848 1.00 86.69 76 ASP A O 1
ATOM 613 N N . LEU A 1 77 ? -7.115 4.435 -8.119 1.00 86.81 77 LEU A N 1
ATOM 614 C CA . LEU A 1 77 ? -7.014 3.254 -7.260 1.00 86.81 77 LEU A CA 1
ATOM 615 C C . LEU A 1 77 ? -7.688 2.019 -7.885 1.00 86.81 77 LEU A C 1
ATOM 617 O O . LEU A 1 77 ? -7.231 0.897 -7.669 1.00 86.81 77 LEU A O 1
ATOM 621 N N . ARG A 1 78 ? -8.747 2.200 -8.687 1.00 87.56 78 ARG A N 1
ATOM 622 C CA . ARG A 1 78 ? -9.421 1.087 -9.370 1.00 87.56 78 ARG A CA 1
ATOM 623 C C . ARG A 1 78 ? -8.492 0.468 -10.407 1.00 87.56 78 ARG A C 1
ATOM 625 O O . ARG A 1 78 ? -8.336 -0.753 -10.403 1.00 87.56 78 ARG A O 1
ATOM 632 N N . HIS A 1 79 ? -7.884 1.283 -11.267 1.00 90.12 79 HIS A N 1
ATOM 633 C CA . HIS A 1 79 ? -6.909 0.825 -12.264 1.00 90.12 79 HIS A CA 1
ATOM 634 C C . HIS A 1 79 ? -5.723 0.128 -11.597 1.00 90.12 79 HIS A C 1
ATOM 636 O O . HIS A 1 79 ? -5.389 -1.011 -11.929 1.00 90.12 79 HIS A O 1
ATOM 642 N N . MET A 1 80 ? -5.147 0.765 -10.577 1.00 92.75 80 MET A N 1
ATOM 643 C CA . MET A 1 80 ? -3.996 0.239 -9.843 1.00 92.75 80 MET A CA 1
ATOM 644 C C . MET A 1 80 ? -4.276 -1.120 -9.197 1.00 92.75 80 MET A C 1
ATOM 646 O O . MET A 1 80 ? -3.477 -2.048 -9.350 1.00 92.75 80 MET A O 1
ATOM 650 N N . LEU A 1 81 ? -5.409 -1.262 -8.502 1.00 93.31 81 LEU A N 1
ATOM 651 C CA . LEU A 1 81 ? -5.823 -2.535 -7.906 1.00 93.31 81 LEU A CA 1
ATOM 652 C C . LEU A 1 81 ? -6.215 -3.562 -8.980 1.00 93.31 81 LEU A C 1
ATOM 654 O O . LEU A 1 81 ? -5.982 -4.756 -8.789 1.00 93.31 81 LEU A O 1
ATOM 658 N N . GLY A 1 82 ? -6.754 -3.121 -10.120 1.00 94.06 82 GLY A N 1
ATOM 659 C CA . GLY A 1 82 ? -7.039 -3.966 -11.285 1.00 94.06 82 GLY A CA 1
ATOM 660 C C . GLY A 1 82 ? -5.784 -4.643 -11.828 1.00 94.06 82 GLY A C 1
ATOM 661 O O . GLY A 1 82 ? -5.784 -5.852 -12.079 1.00 94.06 82 GLY A O 1
ATOM 662 N N . ILE A 1 83 ? -4.683 -3.896 -11.924 1.00 95.62 83 ILE A N 1
ATOM 663 C CA . ILE A 1 83 ? -3.374 -4.446 -12.293 1.00 95.62 83 ILE A CA 1
ATOM 664 C C . ILE A 1 83 ? -2.905 -5.460 -11.250 1.00 95.62 83 ILE A C 1
ATOM 666 O O . ILE A 1 83 ? -2.486 -6.551 -11.631 1.00 95.62 83 ILE A O 1
ATOM 670 N N . VAL A 1 84 ? -3.014 -5.154 -9.950 1.00 96.12 84 VAL A N 1
ATOM 671 C CA . VAL A 1 84 ? -2.651 -6.120 -8.895 1.00 96.12 84 VAL A CA 1
ATOM 672 C C . VAL A 1 84 ? -3.436 -7.419 -9.070 1.00 96.12 84 VAL A C 1
ATOM 674 O O . VAL A 1 84 ? -2.849 -8.497 -9.117 1.00 96.12 84 VAL A O 1
ATOM 677 N N . SER A 1 85 ? -4.755 -7.323 -9.235 1.00 94.69 85 SER A N 1
ATOM 678 C CA . SER A 1 85 ? -5.632 -8.485 -9.375 1.00 94.69 85 SER A CA 1
ATOM 679 C C . SER A 1 85 ? -5.262 -9.368 -10.569 1.00 94.69 85 SER A C 1
ATOM 681 O O . SER A 1 85 ? -5.263 -10.593 -10.440 1.00 94.69 85 SER A O 1
ATOM 683 N N . THR A 1 86 ? -4.923 -8.758 -11.707 1.00 94.31 86 THR A N 1
ATOM 684 C CA . THR A 1 86 ? -4.763 -9.460 -12.990 1.00 94.31 86 THR A CA 1
ATOM 685 C C . THR A 1 86 ? -3.325 -9.847 -13.320 1.00 94.31 86 THR A C 1
ATOM 687 O O . THR A 1 86 ? -3.121 -10.827 -14.032 1.00 94.31 86 THR A O 1
ATOM 690 N N . ARG A 1 87 ? -2.326 -9.106 -12.826 1.00 96.00 87 ARG A N 1
ATOM 691 C CA . ARG A 1 87 ? -0.921 -9.258 -13.244 1.00 96.00 87 ARG A CA 1
ATOM 692 C C . ARG A 1 87 ? 0.031 -9.691 -12.140 1.00 96.00 87 ARG A C 1
ATOM 694 O O . ARG A 1 87 ? 1.089 -10.218 -12.454 1.00 96.00 87 ARG A O 1
ATOM 701 N N . LEU A 1 88 ? -0.319 -9.520 -10.865 1.00 97.25 88 LEU A N 1
ATOM 702 C CA . LEU A 1 88 ? 0.583 -9.833 -9.746 1.00 97.25 88 LEU A CA 1
ATOM 703 C C . LEU A 1 88 ? 0.335 -11.236 -9.173 1.00 97.25 88 LEU A C 1
ATOM 705 O O . LEU A 1 88 ? 0.518 -11.462 -7.981 1.00 97.25 88 LEU A O 1
ATOM 709 N N . GLY A 1 89 ? -0.105 -12.184 -10.009 1.00 96.00 89 GLY A N 1
ATOM 710 C CA . GLY A 1 89 ? -0.205 -13.599 -9.627 1.00 96.00 89 GLY A CA 1
ATOM 711 C C . GLY A 1 89 ? 1.159 -14.265 -9.403 1.00 96.00 89 GLY A C 1
ATOM 712 O O . GLY A 1 89 ? 1.241 -15.253 -8.679 1.00 96.00 89 GLY A O 1
ATOM 713 N N . ASP A 1 90 ? 2.218 -13.693 -9.978 1.00 96.56 90 ASP A N 1
ATOM 714 C CA . ASP A 1 90 ? 3.613 -14.084 -9.777 1.00 96.56 90 ASP A CA 1
ATOM 715 C C . ASP A 1 90 ? 4.468 -12.854 -9.411 1.00 96.56 90 ASP A C 1
ATOM 717 O O . ASP A 1 90 ? 3.944 -11.743 -9.280 1.00 96.56 90 ASP A O 1
ATOM 721 N N . TRP A 1 91 ? 5.769 -13.048 -9.202 1.00 97.94 91 TRP A N 1
ATOM 722 C CA . TRP A 1 91 ? 6.720 -12.000 -8.838 1.00 97.94 91 TRP A CA 1
ATOM 723 C C . TRP A 1 91 ? 6.871 -10.946 -9.939 1.00 97.94 91 TRP A C 1
ATOM 725 O O . TRP A 1 91 ? 7.357 -11.229 -11.031 1.00 97.94 91 TRP A O 1
ATOM 735 N N . VAL A 1 92 ? 6.505 -9.705 -9.619 1.00 98.38 92 VAL A N 1
ATOM 736 C CA . VAL A 1 92 ? 6.601 -8.545 -10.514 1.00 98.38 92 VAL A CA 1
ATOM 737 C C . VAL A 1 92 ? 7.505 -7.495 -9.881 1.00 98.38 92 VAL A C 1
ATOM 739 O O . VAL A 1 92 ? 7.448 -7.284 -8.668 1.00 98.38 92 VAL A O 1
ATOM 742 N N . THR A 1 93 ? 8.346 -6.843 -10.686 1.00 98.38 93 THR A N 1
ATOM 743 C CA . THR A 1 93 ? 9.216 -5.762 -10.205 1.00 98.38 93 THR A CA 1
ATOM 744 C C . THR A 1 93 ? 8.416 -4.485 -9.936 1.00 98.38 93 THR A C 1
ATOM 746 O O . THR A 1 93 ? 7.382 -4.220 -10.557 1.00 98.38 93 THR A O 1
ATOM 749 N N . LEU A 1 94 ? 8.900 -3.640 -9.024 1.00 97.88 94 LEU A N 1
ATOM 750 C CA . LEU A 1 94 ? 8.317 -2.313 -8.824 1.00 97.88 94 LEU A CA 1
ATOM 751 C C . LEU A 1 94 ? 8.387 -1.459 -10.096 1.00 97.88 94 LEU A C 1
ATOM 753 O O . LEU A 1 94 ? 7.464 -0.682 -10.332 1.00 97.88 94 LEU A O 1
ATOM 757 N N . GLY A 1 95 ? 9.442 -1.609 -10.901 1.00 97.44 95 GLY A N 1
ATOM 758 C CA . GLY A 1 95 ? 9.585 -0.993 -12.222 1.00 97.44 95 GLY A CA 1
ATOM 759 C C . GLY A 1 95 ? 8.391 -1.270 -13.117 1.00 97.44 95 GLY A C 1
ATOM 760 O O . GLY A 1 95 ? 7.635 -0.349 -13.430 1.00 97.44 95 GLY A O 1
ATOM 761 N N . ASP A 1 96 ? 8.179 -2.546 -13.430 1.00 98.06 96 ASP A N 1
ATOM 762 C CA . ASP A 1 96 ? 7.117 -2.983 -14.339 1.00 98.06 96 ASP A CA 1
ATOM 763 C C . ASP A 1 96 ? 5.738 -2.549 -13.834 1.00 98.06 96 ASP A C 1
ATOM 765 O O . ASP A 1 96 ? 4.925 -1.999 -14.579 1.00 98.06 96 ASP A O 1
ATOM 769 N N . TYR A 1 97 ? 5.480 -2.737 -12.535 1.00 98.00 97 TYR A N 1
ATOM 770 C CA . TYR A 1 97 ? 4.207 -2.336 -11.946 1.00 98.00 97 TYR A CA 1
ATOM 771 C C . TYR A 1 97 ? 3.968 -0.824 -12.049 1.00 98.00 97 TYR A C 1
ATOM 773 O 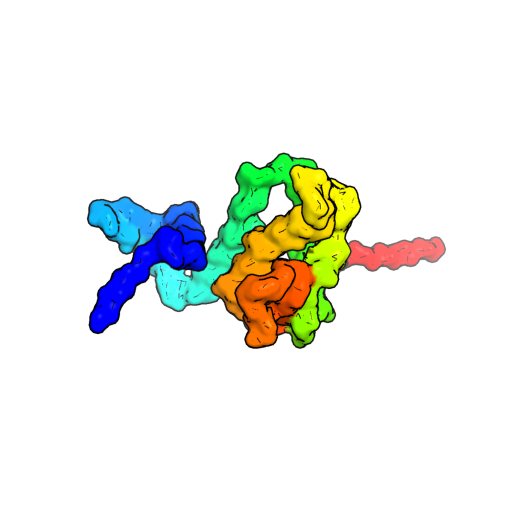O . TYR A 1 97 ? 2.854 -0.397 -12.353 1.00 98.00 97 TYR A O 1
ATOM 781 N N . THR A 1 98 ? 5.005 -0.012 -11.827 1.00 96.31 98 THR A N 1
ATOM 782 C CA . THR A 1 98 ? 4.914 1.453 -11.911 1.00 96.31 98 THR A CA 1
ATOM 783 C C . THR A 1 98 ? 4.562 1.905 -13.324 1.00 96.31 98 THR A C 1
ATOM 785 O O . THR A 1 98 ? 3.696 2.765 -13.481 1.00 96.31 98 THR A O 1
ATOM 788 N N . GLU A 1 99 ? 5.184 1.316 -14.345 1.00 95.88 99 GLU A N 1
ATOM 789 C CA . GLU A 1 99 ? 4.911 1.656 -15.746 1.00 95.88 99 GLU A CA 1
ATOM 790 C C . GLU A 1 99 ? 3.494 1.274 -16.184 1.00 95.88 99 GLU A C 1
ATOM 792 O O . GLU A 1 99 ? 2.878 1.986 -16.974 1.00 95.88 99 GLU A O 1
ATOM 797 N N . TRP A 1 100 ? 2.937 0.183 -15.652 1.00 96.25 100 TRP A N 1
ATOM 798 C CA . TRP A 1 100 ? 1.543 -0.181 -15.923 1.00 96.25 100 TRP A CA 1
ATOM 799 C C . TRP A 1 100 ? 0.551 0.721 -15.183 1.00 96.25 100 TRP A C 1
ATOM 801 O O . TRP A 1 100 ? -0.528 1.022 -15.700 1.00 96.25 100 TRP A O 1
ATOM 811 N N . ALA A 1 101 ? 0.891 1.116 -13.956 1.00 93.38 101 ALA A N 1
ATOM 812 C CA . ALA A 1 101 ? -0.004 1.842 -13.065 1.00 93.38 101 ALA A CA 1
ATOM 813 C C . ALA A 1 101 ? -0.080 3.343 -13.364 1.00 93.38 101 ALA A C 1
ATOM 815 O O . ALA A 1 101 ? -1.099 3.959 -13.049 1.00 93.38 101 ALA A O 1
ATOM 816 N N . LEU A 1 102 ? 0.975 3.940 -13.928 1.00 90.62 102 LEU A N 1
ATOM 817 C CA . LEU A 1 102 ? 1.101 5.390 -14.044 1.00 90.62 102 LEU A CA 1
ATOM 818 C C . LEU A 1 102 ? 1.634 5.844 -15.405 1.00 90.62 102 LEU A C 1
ATOM 820 O O . LEU A 1 102 ? 2.535 5.217 -15.962 1.00 90.62 102 LEU A O 1
ATOM 824 N N . PRO A 1 103 ? 1.198 7.019 -15.893 1.00 89.31 103 PRO A N 1
ATOM 825 C CA . PRO A 1 103 ? 1.851 7.690 -17.007 1.00 89.31 103 PRO A CA 1
ATOM 826 C C . PRO A 1 103 ? 3.179 8.308 -16.533 1.00 89.31 103 PRO A C 1
ATOM 828 O O . PRO A 1 103 ? 3.264 9.502 -16.246 1.00 89.31 103 PRO A O 1
ATOM 831 N N . VAL A 1 104 ? 4.230 7.487 -16.440 1.00 90.62 104 VAL A N 1
ATOM 832 C CA . VAL A 1 104 ? 5.551 7.851 -15.887 1.00 90.62 104 VAL A CA 1
ATOM 833 C C . VAL A 1 104 ? 6.133 9.124 -16.507 1.00 90.62 104 VAL A C 1
ATOM 835 O O . VAL A 1 104 ? 6.732 9.931 -15.805 1.00 90.62 104 VAL A O 1
ATOM 838 N N . VAL A 1 105 ? 5.918 9.349 -17.805 1.00 87.12 105 VAL A N 1
ATOM 839 C CA . VAL A 1 105 ? 6.410 10.539 -18.522 1.00 87.12 105 VAL A CA 1
ATOM 840 C C . VAL A 1 105 ? 5.863 11.861 -17.967 1.00 87.12 105 VAL A C 1
ATOM 842 O O . VAL A 1 105 ? 6.494 12.901 -18.130 1.00 87.12 105 VAL A O 1
ATOM 845 N N . LEU A 1 106 ? 4.713 11.832 -17.287 1.00 85.69 106 LEU A N 1
ATOM 846 C CA . LEU A 1 106 ? 4.096 13.012 -16.681 1.00 85.69 106 LEU A CA 1
ATOM 847 C C . LEU A 1 106 ? 4.618 13.290 -15.262 1.00 85.69 106 LEU A C 1
ATOM 849 O O . LEU A 1 106 ? 4.311 14.342 -14.698 1.00 85.69 106 LEU A O 1
ATOM 853 N N . PHE A 1 107 ? 5.402 12.381 -14.668 1.00 83.81 107 PHE A N 1
ATOM 854 C CA . PHE A 1 107 ? 6.005 12.621 -13.359 1.00 83.81 107 PHE A CA 1
ATOM 855 C C . PHE A 1 107 ? 7.148 13.635 -13.462 1.00 83.81 107 PHE A C 1
ATOM 857 O O . PHE A 1 107 ? 8.011 13.527 -14.336 1.00 83.81 107 PHE A O 1
ATOM 864 N N . PRO A 1 108 ? 7.212 14.616 -12.547 1.00 76.69 108 PRO A N 1
ATOM 865 C CA . PRO A 1 108 ? 8.251 15.626 -12.603 1.00 76.69 108 PRO A CA 1
ATOM 866 C C . PRO A 1 108 ? 9.609 14.989 -12.282 1.00 76.69 108 PRO A C 1
ATOM 868 O O . PRO A 1 108 ? 9.805 14.465 -11.188 1.00 76.69 108 PRO A O 1
ATOM 871 N N . ALA A 1 109 ? 10.570 15.075 -13.206 1.00 75.25 109 ALA A N 1
ATOM 872 C CA . ALA A 1 109 ? 11.955 14.641 -13.004 1.00 75.25 109 ALA A CA 1
ATOM 873 C C . ALA A 1 109 ? 12.704 15.608 -12.069 1.00 75.25 109 ALA A C 1
ATOM 875 O O . ALA A 1 109 ? 13.596 16.342 -12.488 1.00 75.25 109 ALA A O 1
ATOM 876 N N . ARG A 1 110 ? 12.314 15.660 -10.792 1.00 69.25 110 ARG A N 1
ATOM 877 C CA . ARG A 1 110 ? 12.871 16.614 -9.816 1.00 69.25 110 ARG A CA 1
ATOM 878 C C . ARG A 1 110 ? 14.303 16.280 -9.373 1.00 69.25 110 ARG A C 1
ATOM 880 O O . ARG A 1 110 ? 14.886 17.049 -8.617 1.00 69.25 110 ARG A O 1
ATOM 887 N N . GLY A 1 111 ? 14.874 15.162 -9.827 1.00 71.50 111 GLY A N 1
ATOM 888 C CA . GLY A 1 111 ? 16.206 14.704 -9.439 1.00 71.50 111 GLY A CA 1
ATOM 889 C C . GLY A 1 111 ? 16.905 13.852 -10.507 1.00 71.50 111 GLY A C 1
ATOM 890 O O . GLY A 1 111 ? 16.316 13.539 -11.543 1.00 71.50 111 GLY A O 1
ATOM 891 N N . PRO A 1 112 ? 18.157 13.432 -10.245 1.00 79.81 112 PRO A N 1
ATOM 892 C CA . PRO A 1 112 ? 19.028 12.790 -11.237 1.00 79.81 112 PRO A CA 1
ATOM 893 C C . PRO A 1 112 ? 18.575 11.383 -11.652 1.00 79.81 112 PRO A C 1
ATOM 895 O O . PRO A 1 112 ? 19.089 10.832 -12.615 1.00 79.81 112 PRO A O 1
ATOM 898 N N . LEU A 1 113 ? 17.622 10.796 -10.924 1.00 85.31 113 LEU A N 1
ATOM 899 C CA . LEU A 1 113 ? 17.127 9.437 -11.154 1.00 85.31 113 LEU A CA 1
ATOM 900 C C . LEU A 1 113 ? 15.933 9.381 -12.126 1.00 85.31 113 LEU A C 1
ATOM 902 O O . LEU A 1 113 ? 15.478 8.294 -12.473 1.00 85.31 113 LEU A O 1
ATOM 906 N N . GLY A 1 114 ? 15.438 10.539 -12.579 1.00 89.00 114 GLY A N 1
ATOM 907 C CA . GLY A 1 114 ? 14.413 10.646 -13.618 1.00 89.00 114 GLY A CA 1
ATOM 908 C C . GLY A 1 114 ? 12.972 10.317 -13.182 1.00 89.00 114 GLY A C 1
ATOM 909 O O . GLY A 1 114 ? 12.727 9.947 -12.030 1.00 89.00 114 GLY A O 1
ATOM 910 N N . PRO A 1 115 ? 11.996 10.457 -14.105 1.00 90.69 115 PRO A N 1
ATOM 911 C CA . PRO A 1 115 ? 10.565 10.308 -13.814 1.00 90.69 115 PRO A CA 1
ATOM 912 C C . PRO A 1 115 ? 10.162 8.930 -13.281 1.00 90.69 115 PRO A C 1
ATOM 914 O O . PRO A 1 115 ? 9.358 8.844 -12.356 1.00 90.69 115 PRO A O 1
ATOM 917 N N . LEU A 1 116 ? 10.744 7.852 -13.824 1.00 91.56 116 LEU A N 1
ATOM 918 C CA . LEU A 1 116 ? 10.428 6.478 -13.413 1.00 91.56 116 LEU A CA 1
ATOM 919 C C . LEU A 1 116 ? 10.725 6.254 -11.934 1.00 91.56 116 LEU A C 1
ATOM 921 O O . LEU A 1 116 ? 9.934 5.645 -11.219 1.00 91.56 116 LEU A O 1
ATOM 925 N N . HIS A 1 117 ? 11.844 6.791 -11.454 1.00 91.56 117 HIS A N 1
ATOM 926 C CA . HIS A 1 117 ? 12.210 6.659 -10.057 1.00 91.56 117 HIS A CA 1
ATOM 927 C C . HIS A 1 117 ? 11.259 7.441 -9.135 1.00 91.56 117 HIS A C 1
ATOM 929 O O . HIS A 1 117 ? 10.888 6.947 -8.070 1.00 91.56 117 HIS A O 1
ATOM 935 N N . GLU A 1 118 ? 10.828 8.640 -9.536 1.00 89.00 118 GLU A N 1
ATOM 936 C CA . GLU A 1 118 ? 9.848 9.439 -8.784 1.00 89.00 118 GLU A CA 1
ATOM 937 C C . GLU A 1 118 ? 8.481 8.745 -8.711 1.00 89.00 118 GLU A C 1
ATOM 939 O O . GLU A 1 118 ? 7.921 8.590 -7.621 1.00 89.00 118 GLU A O 1
ATOM 944 N N . ALA A 1 119 ? 7.986 8.256 -9.852 1.00 90.94 119 ALA A N 1
ATOM 945 C CA . ALA A 1 119 ? 6.752 7.479 -9.941 1.00 90.94 119 ALA A CA 1
ATOM 946 C C . ALA A 1 119 ? 6.840 6.185 -9.115 1.00 90.94 119 ALA A C 1
ATOM 948 O O . ALA A 1 119 ? 5.930 5.861 -8.350 1.00 90.94 119 ALA A O 1
ATOM 949 N N . GLY A 1 120 ? 7.976 5.489 -9.185 1.00 93.25 120 GLY A N 1
ATOM 950 C CA . GLY A 1 120 ? 8.224 4.273 -8.416 1.00 93.25 120 GLY A CA 1
ATOM 951 C C . GLY A 1 120 ? 8.224 4.532 -6.914 1.00 93.25 120 GLY A C 1
ATOM 952 O O . GLY A 1 120 ? 7.625 3.773 -6.153 1.00 93.25 120 GLY A O 1
ATOM 953 N N . ARG A 1 121 ? 8.817 5.644 -6.455 1.00 89.94 121 ARG A N 1
ATOM 954 C CA . ARG A 1 121 ? 8.743 6.036 -5.037 1.00 89.94 121 ARG A CA 1
ATOM 955 C C . ARG A 1 121 ? 7.312 6.329 -4.623 1.00 89.94 121 ARG A C 1
ATOM 957 O O . ARG A 1 121 ?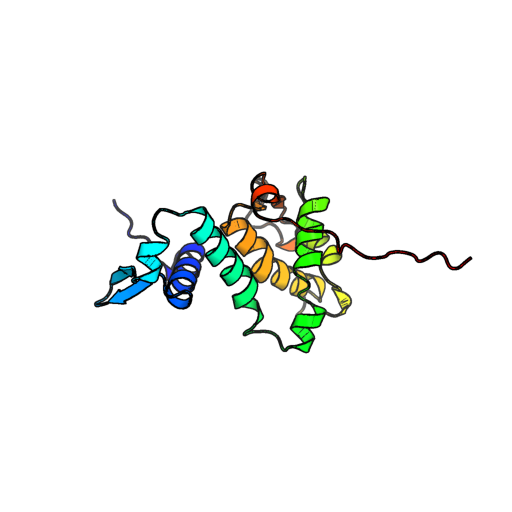 6.912 5.898 -3.541 1.00 89.94 121 ARG A O 1
ATOM 964 N N . PHE A 1 122 ? 6.554 7.029 -5.458 1.00 88.38 122 PHE A N 1
ATOM 965 C CA . PHE A 1 122 ? 5.149 7.312 -5.204 1.00 88.38 122 PHE A CA 1
ATOM 966 C C . PHE A 1 122 ? 4.331 6.018 -5.042 1.00 88.38 122 PHE A C 1
ATOM 968 O O . PHE A 1 122 ? 3.670 5.852 -4.016 1.00 88.38 122 PHE A O 1
ATOM 975 N N . ILE A 1 123 ? 4.450 5.063 -5.968 1.00 91.94 123 ILE A N 1
ATOM 976 C CA . ILE A 1 123 ? 3.760 3.764 -5.892 1.00 91.94 123 ILE A CA 1
ATOM 977 C C . ILE A 1 123 ? 4.219 2.941 -4.685 1.00 91.94 123 ILE A C 1
ATOM 979 O O . ILE A 1 123 ? 3.393 2.409 -3.939 1.00 91.94 123 ILE A O 1
ATOM 983 N N . ALA A 1 124 ? 5.528 2.869 -4.440 1.00 92.44 124 ALA A N 1
ATOM 984 C CA . ALA A 1 124 ? 6.080 2.094 -3.335 1.00 92.44 124 ALA A CA 1
ATOM 985 C C . ALA A 1 124 ? 5.574 2.572 -1.968 1.00 92.44 124 ALA A C 1
ATOM 987 O O . ALA A 1 124 ? 5.318 1.756 -1.082 1.00 92.44 124 ALA A O 1
ATOM 988 N N . HIS A 1 125 ? 5.458 3.889 -1.776 1.00 86.69 125 HIS A N 1
ATOM 989 C CA . HIS A 1 125 ? 5.072 4.476 -0.493 1.00 86.69 125 HIS A CA 1
ATOM 990 C C . HIS A 1 125 ? 3.563 4.505 -0.286 1.00 86.69 125 HIS A C 1
ATOM 992 O O . HIS A 1 125 ? 3.114 4.207 0.818 1.00 86.69 125 HIS A O 1
ATOM 998 N N . ASN A 1 126 ? 2.805 4.871 -1.320 1.00 86.38 126 ASN A N 1
ATOM 999 C CA . ASN A 1 126 ? 1.375 5.134 -1.174 1.00 86.38 126 ASN A CA 1
ATOM 1000 C C . ASN A 1 126 ? 0.511 3.902 -1.451 1.00 86.38 126 ASN A C 1
ATOM 1002 O O . ASN A 1 126 ? -0.620 3.860 -0.986 1.00 86.38 126 ASN A O 1
ATOM 1006 N N . LEU A 1 127 ? 1.027 2.896 -2.166 1.00 91.25 127 LEU A N 1
ATOM 1007 C CA . LEU A 1 127 ? 0.240 1.724 -2.542 1.00 91.25 127 LEU A CA 1
ATOM 1008 C C . LEU A 1 127 ? 0.884 0.407 -2.108 1.00 91.25 127 LEU A C 1
ATOM 1010 O O . LEU A 1 127 ? 0.322 -0.292 -1.269 1.00 91.25 127 LEU A O 1
ATOM 1014 N N . VAL A 1 128 ? 2.076 0.074 -2.616 1.00 94.56 128 VAL A N 1
ATOM 1015 C CA . VAL A 1 128 ? 2.687 -1.247 -2.368 1.00 94.56 128 VAL A CA 1
ATOM 1016 C C . VAL A 1 128 ? 2.897 -1.477 -0.875 1.00 94.56 128 VAL A C 1
ATOM 1018 O O . VAL A 1 128 ? 2.463 -2.492 -0.346 1.00 94.56 128 VAL A O 1
ATOM 1021 N N . ARG A 1 129 ? 3.490 -0.517 -0.158 1.00 90.94 129 ARG A N 1
ATOM 1022 C CA . ARG A 1 129 ? 3.752 -0.655 1.281 1.00 90.94 129 ARG A CA 1
ATOM 1023 C C . ARG A 1 129 ? 2.479 -0.800 2.125 1.00 90.94 129 ARG A C 1
ATOM 1025 O O . ARG A 1 129 ? 2.445 -1.747 2.910 1.00 90.94 129 ARG A O 1
ATOM 1032 N N . PRO A 1 130 ? 1.443 0.053 1.988 1.00 90.38 130 PRO A N 1
ATOM 1033 C CA . PRO A 1 130 ? 0.166 -0.168 2.661 1.00 90.38 130 PRO A CA 1
ATOM 1034 C C . PRO A 1 130 ? -0.438 -1.543 2.382 1.00 90.38 130 PRO A C 1
ATOM 1036 O O . PRO A 1 130 ? -0.834 -2.237 3.314 1.00 90.38 130 PRO A O 1
ATOM 1039 N N . LEU A 1 131 ? -0.448 -1.977 1.121 1.00 93.56 131 LEU A N 1
ATOM 1040 C CA . LEU A 1 131 ? -0.989 -3.2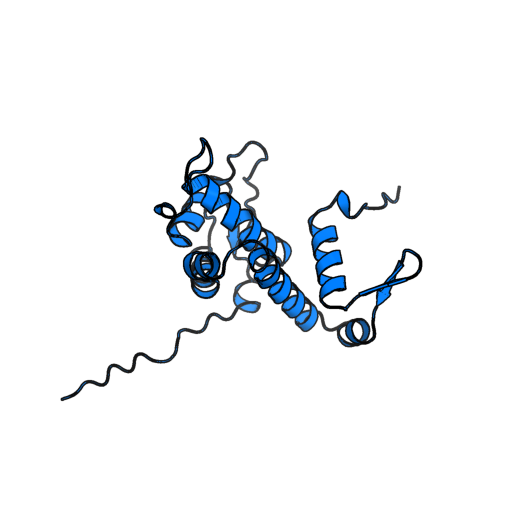79 0.739 1.00 93.56 131 LEU A CA 1
ATOM 1041 C C . LEU A 1 131 ? -0.160 -4.448 1.312 1.00 93.56 131 LEU A C 1
ATOM 1043 O O . LEU A 1 131 ? -0.727 -5.451 1.749 1.00 93.56 131 LEU A O 1
ATOM 1047 N N . THR A 1 132 ? 1.164 -4.309 1.402 1.00 93.81 132 THR A N 1
ATOM 1048 C CA . THR A 1 132 ? 2.028 -5.276 2.097 1.00 93.81 132 THR A CA 1
ATOM 1049 C C . THR A 1 132 ? 1.741 -5.308 3.599 1.00 93.81 132 THR A C 1
ATOM 1051 O O . THR A 1 132 ? 1.671 -6.383 4.188 1.00 93.81 132 THR A O 1
ATOM 1054 N N . TRP A 1 133 ? 1.532 -4.156 4.241 1.00 90.25 133 TRP A N 1
ATOM 1055 C CA . TRP A 1 133 ? 1.175 -4.090 5.665 1.00 90.25 133 TRP A CA 1
ATOM 1056 C C . TRP A 1 133 ? -0.202 -4.688 5.962 1.00 90.25 133 TRP A C 1
ATOM 1058 O O . TRP A 1 133 ? -0.382 -5.308 7.006 1.00 90.25 133 TRP A O 1
ATOM 1068 N N . LEU A 1 134 ? -1.146 -4.566 5.029 1.00 89.81 134 LEU A N 1
ATOM 1069 C CA . L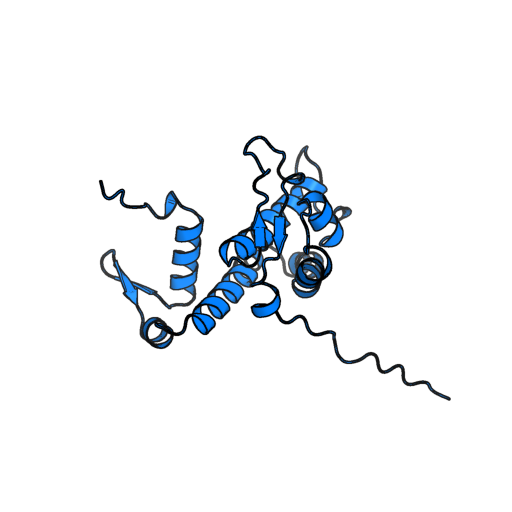EU A 1 134 ? -2.453 -5.229 5.087 1.00 89.81 134 LEU A CA 1
ATOM 1070 C C . LEU A 1 134 ? -2.376 -6.741 4.799 1.00 89.81 134 LEU A C 1
ATOM 1072 O O . LEU A 1 134 ? -3.386 -7.434 4.920 1.00 89.81 134 LEU A O 1
ATOM 1076 N N . GLY A 1 135 ? -1.206 -7.254 4.404 1.00 92.31 135 GLY A N 1
ATOM 1077 C CA . GLY A 1 135 ? -0.974 -8.666 4.088 1.00 92.31 135 GLY A CA 1
ATOM 1078 C C . GLY A 1 135 ? -1.549 -9.120 2.744 1.00 92.31 135 GLY A C 1
ATOM 1079 O O . GLY A 1 135 ? -1.575 -10.318 2.459 1.00 92.31 135 GLY A O 1
ATOM 1080 N N . VAL A 1 136 ? -2.026 -8.194 1.908 1.00 95.31 136 VAL A N 1
ATOM 1081 C CA . VAL A 1 136 ? -2.592 -8.518 0.587 1.00 95.31 136 VAL A CA 1
ATOM 1082 C C . VAL A 1 136 ? -1.527 -8.568 -0.515 1.00 95.31 136 VAL A C 1
ATOM 1084 O O . VAL A 1 136 ? -1.771 -9.139 -1.575 1.00 95.31 136 VAL A O 1
ATOM 1087 N N . LEU A 1 137 ? -0.342 -8.010 -0.255 1.00 97.56 137 LEU A N 1
ATOM 1088 C CA . LEU A 1 137 ? 0.872 -8.208 -1.045 1.00 97.56 137 LEU A CA 1
ATOM 1089 C C . LEU A 1 137 ? 1.959 -8.841 -0.176 1.00 97.56 137 LEU A C 1
ATOM 1091 O O . LEU A 1 137 ? 2.013 -8.613 1.034 1.00 97.56 137 LEU A O 1
ATOM 1095 N N . GLU A 1 138 ? 2.862 -9.583 -0.805 1.00 97.50 138 GLU A N 1
ATOM 1096 C CA . GLU A 1 138 ? 4.073 -10.095 -0.168 1.00 97.50 138 GLU A CA 1
ATOM 1097 C C . GLU A 1 138 ? 5.322 -9.728 -0.970 1.00 97.50 138 GLU A C 1
ATOM 1099 O O . GLU A 1 138 ? 5.295 -9.656 -2.199 1.00 97.50 138 GLU A O 1
ATOM 1104 N N . ASN A 1 139 ? 6.421 -9.477 -0.256 1.00 97.00 139 ASN A N 1
ATOM 1105 C CA . ASN A 1 139 ? 7.720 -9.205 -0.865 1.00 97.00 139 ASN A CA 1
ATOM 1106 C C . ASN A 1 139 ? 8.425 -10.516 -1.210 1.00 97.00 139 ASN A C 1
ATOM 1108 O O . ASN A 1 139 ? 8.364 -11.477 -0.443 1.00 97.00 139 ASN A O 1
ATOM 1112 N N . SER A 1 140 ? 9.161 -10.512 -2.318 1.00 97.06 140 SER A N 1
ATOM 1113 C CA . SER A 1 140 ? 10.020 -11.630 -2.693 1.00 97.06 140 SER A CA 1
ATOM 1114 C C . SER A 1 140 ? 11.082 -11.896 -1.616 1.00 97.06 140 SER A C 1
ATOM 1116 O O . SER A 1 140 ? 11.726 -10.947 -1.151 1.00 97.06 140 SER A O 1
ATOM 1118 N N . PRO A 1 141 ? 11.327 -13.166 -1.237 1.00 95.31 141 PRO A N 1
ATOM 1119 C CA . PRO A 1 141 ? 12.430 -13.518 -0.347 1.00 95.31 141 PRO A CA 1
ATOM 1120 C C . PRO A 1 141 ? 13.807 -13.286 -0.993 1.00 95.31 141 PRO A C 1
ATOM 1122 O O . PRO A 1 141 ? 14.810 -13.270 -0.285 1.00 95.31 141 PRO A O 1
ATOM 1125 N N . GLN A 1 142 ? 13.871 -13.089 -2.316 1.00 94.81 142 GLN A N 1
ATOM 1126 C CA . GLN A 1 142 ? 15.092 -12.725 -3.038 1.00 94.81 142 GLN A CA 1
ATOM 1127 C C . GLN A 1 142 ? 15.422 -11.224 -2.943 1.00 94.81 142 GLN A C 1
ATOM 1129 O O . GLN A 1 142 ? 16.529 -10.818 -3.300 1.00 94.81 142 GLN A O 1
ATOM 1134 N N . ASN A 1 143 ? 14.504 -10.389 -2.445 1.00 95.62 143 ASN A N 1
ATOM 1135 C CA . ASN A 1 143 ? 14.778 -8.969 -2.248 1.00 95.62 143 ASN A CA 1
ATOM 1136 C C . ASN A 1 143 ? 15.833 -8.770 -1.152 1.00 95.62 143 ASN A C 1
ATOM 1138 O O . ASN A 1 143 ? 15.623 -9.120 0.009 1.00 95.62 143 ASN A O 1
ATOM 1142 N N . VAL A 1 144 ? 16.939 -8.114 -1.501 1.00 93.56 144 VAL A N 1
ATOM 1143 C CA . VAL A 1 144 ? 18.007 -7.752 -0.557 1.00 93.56 144 VAL A CA 1
ATOM 1144 C C . VAL A 1 144 ? 18.096 -6.239 -0.375 1.00 93.56 144 VAL A C 1
ATOM 1146 O O . VAL A 1 144 ? 17.692 -5.469 -1.244 1.00 93.56 144 VAL A O 1
ATOM 1149 N N . SER A 1 145 ? 18.651 -5.784 0.753 1.00 87.62 145 SER A N 1
ATOM 1150 C CA . SER A 1 145 ? 18.727 -4.347 1.076 1.00 87.62 145 SER A CA 1
ATOM 1151 C C . SER A 1 145 ? 19.457 -3.526 0.000 1.00 87.62 145 SER A C 1
ATOM 1153 O O . SER A 1 145 ? 19.002 -2.440 -0.354 1.00 87.62 145 SER A O 1
ATOM 1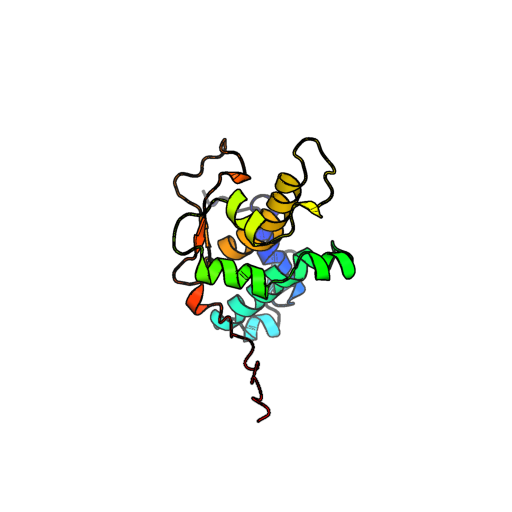155 N N . ALA A 1 146 ? 20.534 -4.083 -0.569 1.00 92.56 146 ALA A N 1
ATOM 1156 C CA . ALA A 1 146 ? 21.335 -3.453 -1.620 1.00 92.56 146 ALA A CA 1
ATOM 1157 C C . ALA A 1 146 ? 20.658 -3.433 -3.004 1.00 92.56 146 ALA A C 1
ATOM 1159 O O . ALA A 1 146 ? 21.139 -2.748 -3.902 1.00 92.56 146 ALA A O 1
ATOM 1160 N N . MET A 1 147 ? 19.562 -4.177 -3.188 1.00 94.50 147 MET A N 1
ATOM 1161 C CA . MET A 1 147 ? 18.847 -4.230 -4.460 1.00 94.50 147 MET A CA 1
ATOM 1162 C C . MET A 1 147 ? 18.203 -2.867 -4.755 1.00 94.50 147 MET A C 1
ATOM 1164 O O . MET A 1 147 ? 17.531 -2.317 -3.862 1.00 94.50 147 MET A O 1
ATOM 1168 N N . PRO A 1 148 ? 18.356 -2.337 -5.986 1.00 94.25 148 PRO A N 1
ATOM 1169 C CA . PRO A 1 148 ? 17.676 -1.122 -6.402 1.00 94.25 148 PRO A CA 1
ATOM 1170 C C . PRO A 1 148 ? 16.175 -1.234 -6.163 1.00 94.25 148 PRO A C 1
ATOM 1172 O O . PRO A 1 148 ? 15.570 -2.281 -6.369 1.00 94.25 148 PRO A O 1
ATOM 1175 N N . MET A 1 149 ? 15.556 -0.142 -5.715 1.00 93.88 149 MET A N 1
ATOM 1176 C CA . MET A 1 149 ? 14.139 -0.145 -5.340 1.00 93.88 149 MET A CA 1
ATOM 1177 C C . MET A 1 149 ? 13.231 -0.633 -6.480 1.00 93.88 149 MET A C 1
ATOM 1179 O O . MET A 1 149 ? 12.265 -1.335 -6.204 1.00 93.88 149 MET A O 1
ATOM 1183 N N . MET A 1 150 ? 13.553 -0.282 -7.731 1.00 96.12 150 MET A N 1
ATOM 1184 C CA . MET A 1 150 ? 12.757 -0.652 -8.907 1.00 96.12 150 MET A CA 1
ATOM 1185 C C . MET A 1 150 ? 12.807 -2.152 -9.208 1.00 96.12 150 MET A C 1
ATOM 1187 O O . MET A 1 150 ? 11.818 -2.696 -9.683 1.00 96.12 150 MET A O 1
ATOM 1191 N N . ASP A 1 151 ? 13.902 -2.822 -8.854 1.00 97.38 151 ASP A N 1
ATOM 1192 C CA . ASP A 1 151 ? 14.104 -4.246 -9.137 1.00 97.38 151 ASP A CA 1
ATOM 1193 C C . ASP A 1 151 ? 13.480 -5.141 -8.061 1.00 97.38 151 ASP A C 1
ATOM 1195 O O . ASP A 1 151 ? 13.381 -6.355 -8.229 1.00 97.38 151 ASP A O 1
ATOM 1199 N N . ARG A 1 152 ? 13.040 -4.552 -6.940 1.00 97.69 152 ARG A N 1
ATOM 1200 C CA . ARG A 1 152 ? 12.400 -5.298 -5.855 1.00 97.69 152 ARG A CA 1
ATOM 1201 C C . ARG A 1 152 ? 11.081 -5.876 -6.330 1.00 97.69 152 ARG A C 1
ATOM 1203 O O . ARG A 1 152 ? 10.238 -5.162 -6.872 1.00 97.69 152 ARG A O 1
ATOM 1210 N N . GLN A 1 153 ? 10.896 -7.159 -6.054 1.00 98.38 153 GLN A N 1
ATOM 1211 C CA . GLN A 1 153 ? 9.740 -7.912 -6.508 1.00 98.38 153 GLN A CA 1
ATOM 1212 C C . GLN A 1 153 ? 8.705 -8.123 -5.411 1.00 98.38 153 GLN A C 1
ATOM 1214 O O . GLN A 1 153 ? 9.033 -8.298 -4.232 1.00 98.38 153 GLN A O 1
ATOM 1219 N N . PHE A 1 154 ? 7.445 -8.156 -5.811 1.00 98.50 154 PHE A N 1
ATOM 1220 C CA . PHE A 1 154 ? 6.315 -8.472 -4.951 1.00 98.50 154 PHE A CA 1
ATOM 1221 C C . PHE A 1 154 ? 5.218 -9.150 -5.766 1.00 98.50 154 PHE A C 1
ATOM 1223 O O . PHE A 1 154 ? 5.212 -9.096 -6.996 1.00 98.50 154 PHE A O 1
ATOM 1230 N N . ARG A 1 155 ? 4.295 -9.810 -5.073 1.00 98.19 155 ARG A N 1
ATOM 1231 C CA . ARG A 1 155 ? 3.120 -10.438 -5.685 1.00 98.19 155 ARG A CA 1
ATOM 1232 C C . ARG A 1 155 ? 1.914 -10.341 -4.763 1.00 98.19 155 ARG A C 1
ATOM 1234 O O . ARG A 1 155 ? 2.063 -10.058 -3.570 1.00 98.19 155 ARG A O 1
ATOM 1241 N N . LYS A 1 156 ? 0.719 -10.576 -5.302 1.00 97.44 156 LYS A N 1
ATOM 1242 C CA . LYS A 1 156 ? -0.512 -10.621 -4.510 1.00 97.44 156 LYS A CA 1
ATOM 1243 C C . LYS A 1 156 ? -0.590 -11.915 -3.705 1.00 97.44 156 LYS A C 1
ATOM 1245 O O . LYS A 1 156 ? -0.200 -12.979 -4.178 1.00 97.44 156 LYS A O 1
ATOM 1250 N N . THR A 1 157 ? -1.132 -11.828 -2.495 1.00 97.12 157 THR A N 1
ATOM 1251 C CA . THR A 1 157 ? -1.426 -13.006 -1.671 1.00 97.12 157 THR A CA 1
ATOM 1252 C C . THR A 1 157 ? -2.847 -13.500 -1.929 1.00 97.12 157 THR A C 1
ATOM 1254 O O . THR A 1 157 ? -3.684 -12.804 -2.508 1.00 97.12 157 THR A O 1
ATOM 1257 N N . VAL A 1 158 ? -3.174 -14.681 -1.403 1.00 93.38 158 VAL A N 1
ATOM 1258 C CA . VAL A 1 158 ? -4.548 -15.220 -1.406 1.00 93.38 158 VAL A CA 1
ATOM 1259 C C . VAL A 1 158 ? -5.557 -14.346 -0.649 1.00 93.38 158 VAL A C 1
ATOM 1261 O O . VAL A 1 158 ? -6.764 -14.553 -0.776 1.00 93.38 158 VAL A O 1
ATOM 1264 N N . LEU A 1 159 ? -5.093 -13.396 0.173 1.00 92.38 159 LEU A N 1
ATOM 1265 C CA . LEU A 1 159 ? -5.968 -12.453 0.868 1.00 92.38 159 LEU A CA 1
ATOM 1266 C C . LEU A 1 159 ? -6.459 -11.345 -0.060 1.00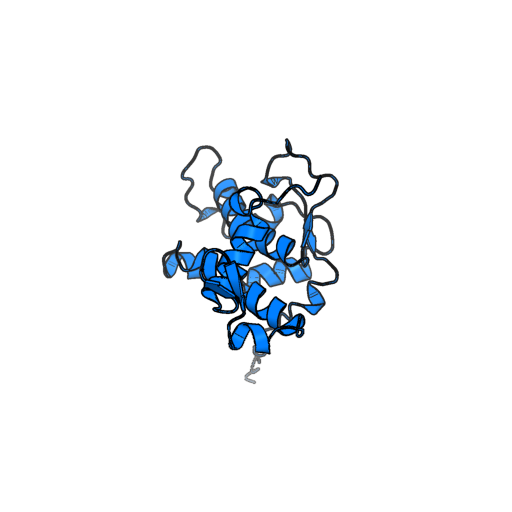 92.38 159 LEU A C 1
ATOM 1268 O O . LEU A 1 159 ? -7.546 -10.830 0.180 1.00 92.38 159 LEU A O 1
ATOM 1272 N N . PHE A 1 160 ? -5.719 -11.010 -1.122 1.00 93.94 160 PHE A N 1
ATOM 1273 C CA . PHE A 1 160 ? -6.086 -9.919 -2.023 1.00 93.94 160 PHE A CA 1
ATOM 1274 C C . PHE A 1 160 ? -7.495 -10.104 -2.596 1.00 93.94 160 PHE A C 1
ATOM 1276 O O . PHE A 1 160 ? -8.337 -9.226 -2.434 1.00 93.94 160 PHE A O 1
ATOM 1283 N N . ASP A 1 161 ? -7.787 -11.272 -3.174 1.00 88.81 161 ASP A N 1
ATOM 1284 C CA . ASP A 1 161 ? -9.079 -11.542 -3.826 1.00 88.81 161 ASP A CA 1
ATOM 1285 C C . ASP A 1 161 ? -10.231 -11.754 -2.815 1.00 88.81 161 ASP A C 1
ATOM 1287 O O . ASP A 1 161 ? -11.408 -11.707 -3.173 1.00 88.81 161 ASP A O 1
ATOM 1291 N N . LYS A 1 162 ? -9.911 -11.973 -1.530 1.00 88.62 162 LYS A N 1
ATOM 1292 C CA . LYS A 1 162 ? -10.899 -11.989 -0.435 1.00 88.62 162 LYS A CA 1
ATOM 1293 C C . LYS A 1 162 ? -11.206 -10.584 0.073 1.00 88.62 162 LYS A C 1
ATOM 1295 O O . LYS A 1 162 ? -12.315 -10.336 0.540 1.00 88.62 162 LYS A O 1
ATOM 1300 N N . PHE A 1 163 ? -10.212 -9.703 0.012 1.00 86.56 163 PHE A N 1
ATOM 1301 C CA . PHE A 1 163 ? -10.257 -8.362 0.571 1.00 86.56 163 PHE A CA 1
ATOM 1302 C C . PHE A 1 163 ? -10.814 -7.339 -0.424 1.00 86.56 163 PHE A C 1
ATOM 1304 O O . PHE A 1 163 ? -11.645 -6.509 -0.064 1.00 86.56 163 PHE A O 1
ATOM 1311 N N . PHE A 1 164 ? -10.403 -7.426 -1.689 1.00 86.94 164 PHE A N 1
ATOM 1312 C CA . PHE A 1 164 ? -10.832 -6.530 -2.754 1.00 86.94 164 PHE A CA 1
ATOM 1313 C C . PHE A 1 164 ? -11.741 -7.251 -3.743 1.00 86.94 164 PHE A C 1
ATOM 1315 O O . PHE A 1 164 ? -11.393 -8.293 -4.294 1.00 86.94 164 PHE A O 1
ATOM 1322 N N . LYS A 1 165 ? -12.893 -6.641 -4.032 1.00 82.25 165 LYS A N 1
ATOM 1323 C CA . LYS A 1 165 ? -13.736 -7.006 -5.173 1.00 82.25 165 LYS A CA 1
ATOM 1324 C C . LYS A 1 165 ? -13.731 -5.863 -6.171 1.00 82.25 165 LYS A C 1
ATOM 1326 O O . LYS A 1 165 ? -14.339 -4.822 -5.938 1.00 82.25 165 LYS A O 1
ATOM 1331 N N . ILE A 1 166 ? -13.042 -6.064 -7.286 1.00 78.69 166 ILE A N 1
ATOM 1332 C CA . ILE A 1 166 ? -12.975 -5.079 -8.363 1.00 78.69 166 ILE A CA 1
ATOM 1333 C C . ILE A 1 166 ? -14.075 -5.439 -9.354 1.00 78.69 166 ILE A C 1
ATOM 1335 O O . ILE A 1 166 ? -13.924 -6.338 -10.176 1.00 78.69 166 ILE A O 1
ATOM 1339 N N . GLY A 1 167 ? -15.225 -4.781 -9.224 1.00 65.44 167 GLY A N 1
ATOM 1340 C CA . GLY A 1 167 ? -16.301 -4.923 -10.199 1.00 65.44 167 GLY A CA 1
ATOM 1341 C C . GLY A 1 167 ? -15.907 -4.277 -11.525 1.00 65.44 167 GLY A C 1
ATOM 1342 O O . GLY A 1 167 ? -15.366 -3.166 -11.534 1.00 65.44 167 GLY A O 1
ATOM 1343 N N . LEU A 1 168 ? -16.218 -4.941 -12.640 1.00 56.81 168 LEU A N 1
ATOM 1344 C CA . LEU A 1 168 ? -16.288 -4.256 -13.928 1.00 56.81 168 LEU A CA 1
ATOM 1345 C C . LEU A 1 168 ? -17.371 -3.169 -13.831 1.00 56.81 168 LEU A C 1
ATOM 1347 O O . LEU A 1 168 ? -18.389 -3.400 -13.169 1.00 56.81 168 LEU A O 1
ATOM 1351 N N . PRO A 1 169 ? -17.184 -1.989 -14.444 1.00 55.78 169 PRO A N 1
ATOM 1352 C CA . PRO A 1 169 ? -18.303 -1.086 -14.654 1.00 55.78 169 PRO A CA 1
ATOM 1353 C C . PRO A 1 169 ? -19.337 -1.846 -15.492 1.00 55.78 169 PRO A C 1
ATOM 1355 O O . PRO A 1 169 ? -19.110 -2.148 -16.660 1.00 55.78 169 PRO A O 1
ATOM 1358 N N . ILE A 1 170 ? -20.442 -2.247 -14.869 1.00 49.19 170 ILE A N 1
ATOM 1359 C CA . ILE A 1 170 ? -21.581 -2.802 -15.591 1.00 49.19 170 ILE A CA 1
ATOM 1360 C C . ILE A 1 170 ? -22.116 -1.639 -16.434 1.00 49.19 170 ILE A C 1
ATOM 1362 O O . ILE A 1 170 ? -22.581 -0.653 -15.866 1.00 49.19 170 ILE A O 1
ATOM 1366 N N . GLY A 1 171 ? -21.984 -1.728 -17.761 1.00 42.78 171 GLY A N 1
ATOM 1367 C CA . GLY A 1 171 ? -22.590 -0.783 -18.702 1.00 42.78 171 GLY A CA 1
ATOM 1368 C C . GLY A 1 171 ? -21.647 -0.232 -19.772 1.00 42.78 171 GLY A C 1
ATOM 1369 O O . GLY A 1 171 ? -21.270 0.933 -19.730 1.00 42.78 171 GLY A O 1
ATOM 1370 N N . ILE A 1 172 ? -21.352 -1.040 -20.790 1.00 44.09 172 ILE A N 1
ATOM 1371 C CA . ILE A 1 172 ? -21.444 -0.544 -22.168 1.00 44.09 172 ILE A CA 1
ATOM 1372 C C . ILE A 1 172 ? -22.455 -1.466 -22.840 1.00 44.09 172 ILE A C 1
ATOM 1374 O O . ILE A 1 172 ? -22.087 -2.451 -23.476 1.00 44.09 172 ILE A O 1
ATOM 1378 N N . ASP A 1 173 ? -23.740 -1.176 -22.641 1.00 38.12 173 ASP A N 1
ATOM 1379 C CA . ASP A 1 173 ? -24.746 -1.670 -23.570 1.00 38.12 173 ASP A CA 1
ATOM 1380 C C . ASP A 1 173 ? -24.492 -0.928 -24.879 1.00 38.12 173 ASP A C 1
ATOM 1382 O O . ASP A 1 173 ? -24.858 0.237 -25.049 1.00 38.12 173 ASP A O 1
ATOM 1386 N N . ALA A 1 174 ? -23.791 -1.588 -25.796 1.00 41.44 174 ALA A N 1
ATOM 1387 C CA . ALA A 1 174 ? -23.835 -1.206 -27.190 1.00 41.44 174 ALA A CA 1
ATOM 1388 C C . ALA A 1 174 ? -25.283 -1.425 -27.640 1.00 41.44 174 ALA A C 1
ATOM 1390 O O . ALA A 1 174 ? -25.670 -2.528 -28.023 1.00 41.44 174 ALA A O 1
ATOM 1391 N N . VAL A 1 175 ? -26.103 -0.379 -27.536 1.00 38.94 175 VAL A N 1
ATOM 1392 C CA . VAL A 1 175 ? -27.378 -0.318 -28.241 1.00 38.94 175 VAL A CA 1
ATOM 1393 C C . VAL A 1 175 ? -27.020 -0.365 -29.719 1.00 38.94 175 VAL A C 1
ATOM 1395 O O . VAL A 1 175 ? -26.596 0.627 -30.309 1.00 38.94 175 VAL A O 1
ATOM 1398 N N . ILE A 1 176 ? -27.122 -1.559 -30.297 1.00 40.19 176 ILE A N 1
ATOM 1399 C CA . ILE A 1 176 ? -27.137 -1.745 -31.739 1.00 40.19 176 ILE A CA 1
ATOM 1400 C C . ILE A 1 176 ? -28.409 -1.041 -32.211 1.00 40.19 176 ILE A C 1
ATOM 1402 O O . ILE A 1 176 ? -29.515 -1.549 -32.032 1.00 40.19 176 ILE A O 1
ATOM 1406 N N . LEU A 1 177 ? -28.258 0.170 -32.741 1.00 37.66 177 LEU A N 1
ATOM 1407 C CA . LEU A 1 177 ? -29.298 0.790 -33.548 1.00 37.66 177 LEU A CA 1
ATOM 1408 C C . LEU A 1 177 ? -29.302 0.054 -34.891 1.00 37.66 177 LEU A C 1
ATOM 1410 O O . LEU A 1 177 ? -28.286 0.039 -35.588 1.00 37.66 177 LEU A O 1
ATOM 1414 N N . HIS A 1 178 ? -30.419 -0.619 -35.170 1.00 45.16 178 HIS A N 1
ATOM 1415 C CA . HIS A 1 178 ? -30.743 -1.191 -36.476 1.00 45.16 178 HIS A CA 1
ATOM 1416 C C . HIS A 1 178 ? -30.872 -0.106 -37.546 1.00 45.16 178 HIS A C 1
ATOM 1418 O O . HIS A 1 178 ? -31.386 0.987 -37.214 1.00 45.16 178 HIS A O 1
#

Radius of gyration: 19.1 Å; chains: 1; bounding box: 52×34×67 Å

pLDDT: mean 83.97, std 15.08, range [37.38, 98.5]

InterPro domains:
  IPR059569 Y4jL, N-terminal domain [PF27146] (1-47)

Sequence (178 aa):
MNKVLNEPDFPPLSVLHWALQDLRIIRHYKGRALLTKRGRSILGNHGDLQALLAEWMLAAPLQERLSSEAAALFWDLRHMLGIVSTRLGDWVTLGDYTEWALPVVLFPARGPLGPLHEAGRFIAHNLVRPLTWLGVLENSPQNVSAMPMMDRQFRKTVLFDKFFKIGLPIGIDAVILH

Secondary structure (DSSP, 8-state):
------GGGSHHHHHHHHHHHHTTSEEEETTEEEE-HHHHHHTT-HHHHHHHHHHHHHHHHHHTTS-HHHHHHH--HHHHHHHHHHHTTS-EEHHHHHHHHS-GGGS---STTHHHHHHHHHHIIIIIHHHHHTTSEEE-TT--TTS-GGG-EEEE-TTHHHH------S--------

Foldseek 3Di:
DPPPDDCVVPVLSVLVVVLCVVVQQWDDDPNDTDGDPNVVVCVPVVLVVLLSLLCCLQPPVDPVPDDPVRCVQQPPVLQLLVCQVPPQQDKDFLQVSLVSRHPQVPADQPDPVHSSVVSSVVCVRRPVVSCVSSVQKDWDPPDDPPDDNRRTIMGGDPVSVVNDDNDDPPDPPPPPDD

Organism: Agrobacterium vitis (NCBI:txid373)